Protein AF-A0AAV4EJI4-F1 (afdb_monomer)

Organism: NCBI:txid1093978

Mean predicted aligned error: 16.71 Å

Secondary structure (DSSP, 8-state):
---HHHHHHHHHHTT--THHHHHHHHHHHHHHHHHHHHHHHHHHHHHHHHHHHHHHHHHHHHHHHHHTT-S----SS------S-S--PPPPPPP-TTT--HHHHHHHHHHHHHHTT--GGGSS--

Solvent-accessible surface area (backbone atoms only — not comparable to full-atom values): 7824 Å² total; per-residue (Å²): 131,85,47,78,64,53,53,52,52,48,37,55,74,72,64,44,58,70,69,64,28,53,54,50,52,54,53,52,51,47,53,51,50,54,50,50,51,52,48,52,52,50,52,50,51,51,50,52,51,51,52,49,52,50,54,52,49,51,51,51,50,51,50,50,33,52,74,68,59,66,58,68,81,81,63,85,76,81,85,85,86,86,91,76,97,70,79,97,66,84,78,80,80,77,84,42,87,96,74,46,51,73,70,57,42,48,55,52,44,50,56,51,34,57,76,67,69,53,60,74,83,72,74,55,90,128

Structure (mmCIF, N/CA/C/O backbone):
data_AF-A0AAV4EJI4-F1
#
_entry.id   AF-A0AAV4EJI4-F1
#
loop_
_atom_site.group_PDB
_atom_site.id
_atom_site.type_symbol
_atom_site.label_atom_id
_atom_site.label_alt_id
_atom_site.label_comp_id
_atom_site.label_asym_id
_atom_site.label_entity_id
_atom_site.label_seq_id
_atom_site.pdbx_PDB_ins_code
_atom_site.Cartn_x
_atom_site.Cartn_y
_atom_site.Cartn_z
_atom_site.occupancy
_atom_site.B_iso_or_equiv
_atom_site.auth_seq_id
_atom_site.auth_comp_id
_atom_site.auth_asym_id
_atom_site.auth_atom_id
_atom_site.pdbx_PDB_model_num
ATOM 1 N N . MET A 1 1 ? -11.397 -13.882 17.809 1.00 62.25 1 MET A N 1
ATOM 2 C CA . MET A 1 1 ? -11.113 -12.528 18.328 1.00 62.25 1 MET A CA 1
ATOM 3 C C . MET A 1 1 ? -12.422 -11.996 18.849 1.00 62.25 1 MET A C 1
ATOM 5 O O . MET A 1 1 ? -13.384 -12.111 18.105 1.00 62.25 1 MET A O 1
ATOM 9 N N . SER A 1 2 ? -12.458 -11.473 20.074 1.00 81.94 2 SER A N 1
ATOM 10 C CA . SER A 1 2 ? -13.701 -10.941 20.626 1.00 81.94 2 SER A CA 1
ATOM 11 C C . SER A 1 2 ? -14.075 -9.637 19.922 1.00 81.94 2 SER A C 1
ATOM 13 O O . SER A 1 2 ? -13.287 -8.694 19.857 1.00 81.94 2 SER A O 1
ATOM 15 N N . THR A 1 3 ? -15.265 -9.616 19.351 1.00 90.06 3 THR A N 1
ATOM 16 C CA . THR A 1 3 ? -15.934 -8.466 18.763 1.00 90.06 3 THR A CA 1
ATOM 17 C C . THR A 1 3 ? -16.369 -7.487 19.849 1.00 90.06 3 THR A C 1
ATOM 19 O O . THR A 1 3 ? -16.408 -7.800 21.042 1.00 90.06 3 THR A O 1
ATOM 22 N N . ARG A 1 4 ? -16.731 -6.272 19.428 1.00 88.62 4 ARG A N 1
ATOM 23 C CA . ARG A 1 4 ? -17.223 -5.236 20.340 1.00 88.62 4 ARG A CA 1
ATOM 24 C C . ARG A 1 4 ? -18.428 -5.719 21.159 1.00 88.62 4 ARG A C 1
ATOM 26 O O . ARG A 1 4 ? -18.540 -5.382 22.331 1.00 88.62 4 ARG A O 1
ATOM 33 N N . GLU A 1 5 ? -19.296 -6.514 20.543 1.00 92.19 5 GLU A N 1
ATOM 34 C CA . GLU A 1 5 ? -20.502 -7.078 21.154 1.00 92.19 5 GLU A CA 1
ATOM 35 C C . GLU A 1 5 ? -20.172 -8.168 22.175 1.00 92.19 5 GLU A C 1
ATOM 37 O O . GLU A 1 5 ? -20.725 -8.163 23.272 1.00 92.19 5 GLU A O 1
ATOM 42 N N . GLU A 1 6 ? -19.215 -9.046 21.868 1.00 93.88 6 GLU A N 1
ATOM 43 C CA . GLU A 1 6 ? -18.756 -10.087 22.795 1.00 93.88 6 GLU A CA 1
ATOM 44 C C . GLU A 1 6 ? -18.115 -9.487 24.053 1.00 93.88 6 GLU A C 1
ATOM 46 O O . GLU A 1 6 ? -18.366 -9.970 25.152 1.00 93.88 6 GLU A O 1
ATOM 51 N N . ILE A 1 7 ? -17.366 -8.385 23.927 1.00 94.44 7 ILE A N 1
ATOM 52 C CA . ILE A 1 7 ? -16.786 -7.663 25.075 1.00 94.44 7 ILE A CA 1
ATOM 53 C C . ILE A 1 7 ? -17.887 -7.080 25.978 1.00 94.44 7 ILE A C 1
ATOM 55 O O . ILE A 1 7 ? -17.782 -7.122 27.205 1.00 94.44 7 ILE A O 1
ATOM 59 N N . VAL A 1 8 ? -18.967 -6.561 25.384 1.00 94.19 8 VAL A N 1
ATOM 60 C CA . VAL A 1 8 ? -20.121 -6.039 26.134 1.00 94.19 8 VAL A CA 1
ATOM 61 C C . VAL A 1 8 ? -20.854 -7.161 26.864 1.00 94.19 8 VAL A C 1
ATOM 63 O O . VAL A 1 8 ? -21.100 -7.045 28.063 1.00 94.19 8 VAL A O 1
ATOM 66 N N . GLN A 1 9 ? -21.134 -8.269 26.176 1.00 94.75 9 GLN A N 1
ATOM 67 C CA . GLN A 1 9 ? -21.765 -9.442 26.784 1.00 94.75 9 GLN A CA 1
ATOM 68 C C . GLN A 1 9 ? -20.901 -10.039 27.896 1.00 94.75 9 GLN A C 1
ATOM 70 O O . GLN A 1 9 ? -21.417 -10.444 28.933 1.00 94.75 9 GLN A O 1
ATOM 75 N N . GLN A 1 10 ? -19.581 -10.050 27.719 1.00 93.62 10 GLN A N 1
ATOM 76 C CA . GLN A 1 10 ? -18.643 -10.534 28.723 1.00 93.62 10 GLN A CA 1
ATOM 77 C C . GLN A 1 10 ? -18.642 -9.650 29.976 1.00 93.62 10 GLN A C 1
ATOM 79 O O . GLN A 1 10 ? -18.624 -10.177 31.086 1.00 93.62 10 GLN A O 1
ATOM 84 N N . ALA A 1 11 ? -18.745 -8.327 29.826 1.00 94.19 11 ALA A N 1
ATOM 85 C CA . ALA A 1 11 ? -18.902 -7.417 30.961 1.00 94.19 11 ALA A CA 1
ATOM 86 C C . ALA A 1 11 ? -20.192 -7.701 31.753 1.00 94.19 11 ALA A C 1
ATOM 88 O O . ALA A 1 11 ? -20.185 -7.680 32.987 1.00 94.19 11 ALA A O 1
ATOM 89 N N . ASP A 1 12 ? -21.281 -8.002 31.040 1.00 93.75 12 ASP A N 1
ATOM 90 C CA . ASP A 1 12 ? -22.578 -8.319 31.637 1.00 93.75 12 ASP A CA 1
ATOM 91 C C . ASP A 1 12 ? -22.573 -9.708 32.312 1.00 93.75 12 ASP A C 1
ATOM 93 O O . ASP A 1 12 ? -23.088 -9.848 33.423 1.00 93.75 12 ASP A O 1
ATOM 97 N N . LEU A 1 13 ? -21.919 -10.710 31.709 1.00 95.19 13 LEU A N 1
ATOM 98 C CA . LEU A 1 13 ? -21.714 -12.054 32.277 1.00 95.19 13 LEU A CA 1
ATOM 99 C C . LEU A 1 13 ? -20.846 -12.038 33.540 1.00 95.19 13 LEU A C 1
ATOM 101 O O . LEU A 1 13 ? -21.102 -12.790 34.478 1.00 95.19 13 LEU A O 1
ATOM 105 N N . LEU A 1 14 ? -19.841 -11.162 33.589 1.00 93.88 14 LEU A N 1
ATOM 106 C CA . LEU A 1 14 ? -18.995 -10.949 34.768 1.00 93.88 14 LEU A CA 1
ATOM 107 C C . LEU A 1 14 ? -19.709 -10.153 35.875 1.00 93.88 14 LEU A C 1
ATOM 109 O O . LEU A 1 14 ? -19.141 -9.933 36.947 1.00 93.88 14 LEU A O 1
ATOM 113 N N . GLY A 1 15 ? -20.949 -9.713 35.631 1.00 94.31 15 GLY A N 1
ATOM 114 C CA . GLY A 1 15 ? -21.758 -8.971 36.593 1.00 94.31 15 GLY A CA 1
ATOM 115 C C . GLY A 1 15 ? -21.240 -7.559 36.869 1.00 94.31 15 GLY A C 1
ATOM 116 O O . GLY A 1 15 ? -21.596 -6.964 37.888 1.00 94.31 15 GLY A O 1
ATOM 117 N N . TYR A 1 16 ? -20.392 -7.004 35.997 1.00 95.19 16 TYR A N 1
ATOM 118 C CA . TYR A 1 16 ? -19.885 -5.647 36.171 1.00 95.19 16 TYR A CA 1
ATOM 119 C C . TYR A 1 16 ? -20.999 -4.627 35.930 1.00 95.19 16 TYR A C 1
ATOM 121 O O . TYR A 1 16 ? -21.737 -4.693 34.948 1.00 95.19 16 TYR A O 1
ATOM 129 N N . ARG A 1 17 ? -21.117 -3.648 36.833 1.00 92.56 17 ARG A N 1
ATOM 130 C CA . ARG A 1 17 ? -22.089 -2.548 36.754 1.00 92.56 17 ARG A CA 1
ATOM 131 C C . ARG A 1 17 ? -21.428 -1.214 37.097 1.00 92.56 17 ARG A C 1
ATOM 133 O O . ARG A 1 17 ? -20.390 -1.193 37.757 1.00 92.56 17 ARG A O 1
ATOM 140 N N . GLY A 1 18 ? -22.050 -0.119 36.656 1.00 93.19 18 GLY A N 1
ATOM 141 C CA . GLY A 1 18 ? -21.575 1.246 36.909 1.00 93.19 18 GLY A CA 1
ATOM 142 C C . GLY A 1 18 ? -20.144 1.467 36.416 1.00 93.19 18 GLY A C 1
ATOM 143 O O . GLY A 1 18 ? -19.757 0.931 35.378 1.00 93.19 18 GLY A O 1
ATOM 144 N N . GLU A 1 19 ? -19.346 2.191 37.200 1.00 94.25 19 GLU A N 1
ATOM 145 C CA . GLU A 1 19 ? -17.957 2.544 36.865 1.00 94.25 19 GLU A CA 1
ATOM 146 C C . GLU A 1 19 ? -17.083 1.321 36.558 1.00 94.25 19 GLU A C 1
ATOM 148 O O . GLU A 1 19 ? -16.303 1.332 35.610 1.00 94.25 19 GLU A O 1
ATOM 153 N N . LYS A 1 20 ? -17.265 0.210 37.287 1.00 93.12 20 LYS A N 1
ATOM 154 C CA . LYS A 1 20 ? -16.487 -1.020 37.061 1.00 93.12 20 LYS A CA 1
ATOM 155 C C . LYS A 1 20 ? -16.738 -1.621 35.674 1.00 93.12 20 LYS A C 1
ATOM 157 O O . LYS A 1 20 ? -15.839 -2.216 35.084 1.00 93.12 20 LYS A O 1
ATOM 162 N N . ARG A 1 21 ? -17.957 -1.464 35.148 1.00 94.06 21 ARG A N 1
ATOM 163 C CA . ARG A 1 21 ? -18.307 -1.889 33.786 1.00 94.06 21 ARG A CA 1
ATOM 164 C C . ARG A 1 21 ? -17.660 -0.978 32.755 1.00 94.06 21 ARG A C 1
ATOM 166 O O . ARG A 1 21 ? -17.112 -1.469 31.776 1.00 94.06 21 ARG A O 1
ATOM 173 N N . GLU A 1 22 ? -17.715 0.331 32.971 1.00 94.56 22 GLU A N 1
ATOM 174 C CA . GLU A 1 22 ? -17.128 1.306 32.051 1.00 94.56 22 GLU A CA 1
ATOM 175 C C . GLU A 1 22 ? -15.607 1.171 31.963 1.00 94.56 22 GLU A C 1
ATOM 177 O O . GLU A 1 22 ? -15.067 1.153 30.858 1.00 94.56 22 GLU A O 1
ATOM 182 N N . GLU A 1 23 ? -14.927 0.989 33.097 1.00 95.75 23 GLU A N 1
ATOM 183 C CA . GLU A 1 23 ? -13.482 0.744 33.159 1.00 95.75 23 GLU A CA 1
ATOM 184 C C . GLU A 1 23 ? -13.103 -0.509 32.357 1.00 95.75 23 GLU A C 1
ATOM 186 O O . GLU A 1 23 ? -12.212 -0.462 31.507 1.00 95.75 23 GLU A O 1
ATOM 191 N N . TYR A 1 24 ? -13.830 -1.613 32.563 1.00 95.06 24 TYR A N 1
ATOM 192 C CA . TYR A 1 24 ? -13.599 -2.864 31.845 1.00 95.06 24 TYR A CA 1
ATOM 193 C C . TYR A 1 24 ? -13.768 -2.697 30.329 1.00 95.06 24 TYR A C 1
ATOM 195 O O . TYR A 1 24 ? -12.870 -3.042 29.561 1.00 95.06 24 TYR A O 1
ATOM 203 N N . LEU A 1 25 ? -14.881 -2.102 29.888 1.00 95.56 25 LEU A N 1
ATOM 204 C CA . LEU A 1 25 ? -15.135 -1.869 28.464 1.00 95.56 25 LEU A CA 1
ATOM 205 C C . LEU A 1 25 ? -14.084 -0.945 27.845 1.00 95.56 25 LEU A C 1
ATOM 207 O O . LEU A 1 25 ? -13.623 -1.189 26.732 1.00 95.56 25 LEU A O 1
ATOM 211 N N . LYS A 1 26 ? -13.679 0.104 28.564 1.00 95.56 26 LYS A N 1
ATOM 212 C CA . LYS A 1 26 ? -12.652 1.043 28.110 1.00 95.56 26 LYS A CA 1
ATOM 213 C C . LYS A 1 26 ? -11.306 0.349 27.929 1.00 95.56 26 LYS A C 1
ATOM 215 O O . LYS A 1 26 ? -10.646 0.590 26.919 1.00 95.56 26 LYS A O 1
ATOM 220 N N . GLN A 1 27 ? -10.903 -0.508 28.867 1.00 95.44 27 GLN A N 1
ATOM 221 C CA . GLN A 1 27 ? -9.657 -1.265 28.746 1.00 95.44 27 GLN A CA 1
ATOM 222 C C . GLN A 1 27 ? -9.704 -2.266 27.591 1.00 95.44 27 GLN A C 1
ATOM 224 O O . GLN A 1 27 ? -8.803 -2.265 26.755 1.00 95.44 27 GLN A O 1
ATOM 229 N N . GLU A 1 28 ? -10.764 -3.063 27.485 1.00 94.94 28 GLU A N 1
ATOM 230 C CA . GLU A 1 28 ? -10.880 -4.075 26.430 1.00 94.94 28 GLU A CA 1
ATOM 231 C C . GLU A 1 28 ? -10.979 -3.450 25.033 1.00 94.94 28 GLU A C 1
ATOM 233 O O . GLU A 1 28 ? -10.308 -3.892 24.099 1.00 94.94 28 GLU A O 1
ATOM 238 N N . PHE A 1 29 ? -11.737 -2.361 24.871 1.00 95.25 29 PHE A N 1
ATOM 239 C CA . PHE A 1 29 ? -11.782 -1.641 23.597 1.00 95.25 29 PHE A CA 1
ATOM 240 C C . PHE A 1 29 ? -10.460 -0.963 23.258 1.00 95.25 29 PHE A C 1
ATOM 242 O O . PHE A 1 29 ? -10.090 -0.933 22.085 1.00 95.25 29 PHE A O 1
ATOM 249 N N . LYS A 1 30 ? -9.721 -0.462 24.255 1.00 95.62 30 LYS A N 1
ATOM 250 C CA . LYS A 1 30 ? -8.370 0.060 24.036 1.00 95.62 30 LYS A CA 1
ATOM 251 C C . LYS A 1 30 ? -7.443 -1.038 23.513 1.00 95.62 30 LYS A C 1
ATOM 253 O O . LYS A 1 30 ? -6.795 -0.837 22.492 1.00 95.62 30 LYS A O 1
ATOM 258 N N . VAL A 1 31 ? -7.442 -2.214 24.141 1.00 95.56 31 VAL A N 1
ATOM 259 C CA . VAL A 1 31 ? -6.638 -3.364 23.693 1.00 95.56 31 VAL A CA 1
ATOM 260 C C . VAL A 1 31 ? -7.048 -3.818 22.289 1.00 95.56 31 VAL A C 1
ATOM 262 O O . VAL A 1 31 ? -6.189 -4.132 21.462 1.00 95.56 31 VAL A O 1
ATOM 265 N N . LEU A 1 32 ? -8.348 -3.839 21.990 1.00 93.81 32 LEU A N 1
ATOM 266 C CA . LEU A 1 32 ? -8.851 -4.185 20.662 1.00 93.81 32 LEU A CA 1
ATOM 267 C C . LEU A 1 32 ? -8.376 -3.182 19.599 1.00 93.81 32 LEU A C 1
ATOM 269 O O . LEU A 1 32 ? -7.908 -3.600 18.540 1.00 93.81 32 LEU A O 1
ATOM 273 N N . ALA A 1 33 ? -8.446 -1.882 19.894 1.00 94.69 33 ALA A N 1
ATOM 274 C CA . ALA A 1 33 ? -7.987 -0.822 19.001 1.00 94.69 33 ALA A CA 1
ATOM 275 C C . ALA A 1 33 ? -6.467 -0.876 18.773 1.00 94.69 33 ALA A C 1
ATOM 277 O O . ALA A 1 33 ? -6.019 -0.814 17.632 1.00 94.69 33 ALA A O 1
ATOM 278 N N . GLU A 1 34 ? -5.673 -1.069 19.829 1.00 95.31 34 GLU A N 1
ATOM 279 C CA . GLU A 1 34 ? -4.214 -1.211 19.731 1.00 95.31 34 GLU A CA 1
ATOM 280 C C . GLU A 1 34 ? -3.815 -2.433 18.893 1.00 95.31 34 GLU A C 1
ATOM 282 O O . GLU A 1 34 ? -2.902 -2.366 18.069 1.00 95.31 34 GLU A O 1
ATOM 287 N N . ARG A 1 35 ? -4.524 -3.558 19.049 1.00 92.44 35 ARG A N 1
ATOM 288 C CA . ARG A 1 35 ? -4.300 -4.754 18.225 1.00 92.44 35 ARG A CA 1
ATOM 289 C C . ARG A 1 35 ? -4.695 -4.539 16.770 1.00 92.44 35 ARG A C 1
ATOM 291 O O . ARG A 1 35 ? -3.981 -5.023 15.894 1.00 92.44 35 ARG A O 1
ATOM 298 N N . ALA A 1 36 ? -5.803 -3.845 16.512 1.00 94.31 36 ALA A N 1
ATOM 299 C CA . ALA A 1 36 ? -6.223 -3.505 15.156 1.00 94.31 36 ALA A CA 1
ATOM 300 C C . ALA A 1 36 ? -5.178 -2.615 14.469 1.00 94.31 36 ALA A C 1
ATOM 302 O O . ALA A 1 36 ? -4.725 -2.959 13.382 1.00 94.31 36 ALA A O 1
ATOM 303 N N . ALA A 1 37 ? -4.708 -1.566 15.152 1.00 96.25 37 ALA A N 1
ATOM 304 C CA . ALA A 1 37 ? -3.658 -0.681 14.653 1.00 96.25 37 ALA A CA 1
ATOM 305 C C . ALA A 1 37 ? -2.345 -1.434 14.384 1.00 96.25 37 ALA A C 1
ATOM 307 O O . ALA A 1 37 ? -1.766 -1.310 13.310 1.00 96.25 37 ALA A O 1
ATOM 308 N N . LYS A 1 38 ? -1.908 -2.294 15.313 1.00 95.69 38 LYS A N 1
ATOM 309 C CA . LYS A 1 38 ? -0.696 -3.107 15.129 1.00 95.69 38 LYS A CA 1
ATOM 310 C C . LYS A 1 38 ? -0.819 -4.087 13.961 1.00 95.69 38 LYS A C 1
ATOM 312 O O . LYS A 1 38 ? 0.162 -4.358 13.273 1.00 95.69 38 LYS A O 1
ATOM 317 N N . LYS A 1 39 ? -2.009 -4.657 13.752 1.00 95.44 39 LYS A N 1
ATOM 318 C CA . LYS A 1 39 ? -2.267 -5.551 12.620 1.00 95.44 39 LYS A CA 1
ATOM 319 C C . LYS A 1 39 ? -2.221 -4.783 11.299 1.00 95.44 39 LYS A C 1
ATOM 321 O O . LYS A 1 39 ? -1.590 -5.261 10.366 1.00 95.44 39 LYS A O 1
ATOM 326 N N . GLU A 1 40 ? -2.834 -3.606 11.238 1.00 96.75 40 GLU A N 1
ATOM 327 C CA . GLU A 1 40 ? -2.793 -2.733 10.061 1.00 96.75 40 GLU A CA 1
ATOM 328 C C . GLU A 1 40 ? -1.358 -2.302 9.725 1.00 96.75 40 GLU A C 1
ATOM 330 O O . GLU A 1 40 ? -0.934 -2.410 8.576 1.00 96.75 40 GLU A O 1
ATOM 335 N N . GLU A 1 41 ? -0.572 -1.912 10.731 1.00 96.44 41 GLU A N 1
ATOM 336 C CA . GLU A 1 41 ? 0.845 -1.577 10.567 1.00 96.44 41 GLU A CA 1
ATOM 337 C C . GLU A 1 41 ? 1.657 -2.775 10.052 1.00 96.44 41 GLU A C 1
ATOM 339 O O . GLU A 1 41 ? 2.436 -2.638 9.109 1.00 96.44 41 GLU A O 1
ATOM 344 N N . ALA A 1 42 ? 1.444 -3.969 10.616 1.00 97.50 42 ALA A N 1
ATOM 345 C CA . ALA A 1 42 ? 2.115 -5.186 10.166 1.00 97.50 42 ALA A CA 1
ATOM 346 C C . ALA A 1 42 ? 1.722 -5.576 8.731 1.00 97.50 42 ALA A C 1
ATOM 348 O O . ALA A 1 42 ? 2.575 -6.000 7.953 1.00 97.50 42 ALA A O 1
ATOM 349 N N . GLU A 1 43 ? 0.451 -5.416 8.357 1.00 97.19 43 GLU A N 1
ATOM 350 C CA . GLU A 1 43 ? -0.019 -5.651 6.989 1.00 97.19 43 GLU A CA 1
ATOM 351 C C . GLU A 1 43 ? 0.567 -4.633 6.005 1.00 97.19 43 GLU A C 1
ATOM 353 O O . GLU A 1 43 ? 0.954 -5.007 4.896 1.00 97.19 43 GLU A O 1
ATOM 358 N N . LEU A 1 44 ? 0.680 -3.362 6.396 1.00 98.06 44 LEU A N 1
ATOM 359 C CA . LEU A 1 44 ? 1.319 -2.330 5.584 1.00 98.06 44 LEU A CA 1
ATOM 360 C C . LEU A 1 44 ? 2.817 -2.609 5.410 1.00 98.06 44 LEU A C 1
ATOM 362 O O . LEU A 1 44 ? 3.316 -2.575 4.286 1.00 98.06 44 LEU A O 1
ATOM 366 N N . ALA A 1 45 ? 3.516 -2.954 6.491 1.00 97.75 45 ALA A N 1
ATOM 367 C CA . ALA A 1 45 ? 4.926 -3.328 6.450 1.00 97.75 45 ALA A CA 1
ATOM 368 C C . ALA A 1 45 ? 5.160 -4.560 5.559 1.00 97.75 45 ALA A C 1
ATOM 370 O O . ALA A 1 45 ? 6.066 -4.553 4.729 1.00 97.75 45 ALA A O 1
ATOM 371 N N . ALA A 1 46 ? 4.304 -5.583 5.659 1.00 98.12 46 ALA A N 1
ATOM 372 C CA . ALA A 1 46 ? 4.380 -6.767 4.807 1.00 98.12 46 ALA A CA 1
ATOM 373 C C . ALA A 1 46 ? 4.149 -6.438 3.323 1.00 98.12 46 ALA A C 1
ATOM 375 O O . ALA A 1 46 ? 4.840 -6.981 2.462 1.00 98.12 46 ALA A O 1
ATOM 376 N N . LYS A 1 47 ? 3.216 -5.529 3.007 1.00 97.31 47 LYS A N 1
ATOM 377 C CA . LYS A 1 47 ? 2.990 -5.058 1.629 1.00 97.31 47 LYS A CA 1
ATOM 378 C C . LYS A 1 47 ? 4.191 -4.292 1.080 1.00 97.31 47 LYS A C 1
ATOM 380 O O . LYS A 1 47 ? 4.579 -4.528 -0.060 1.00 97.31 47 LYS A O 1
ATOM 385 N N . ILE A 1 48 ? 4.781 -3.405 1.882 1.00 98.25 48 ILE A N 1
ATOM 386 C CA . ILE A 1 48 ? 5.979 -2.647 1.498 1.00 98.25 48 ILE A CA 1
ATOM 387 C C . ILE A 1 48 ? 7.147 -3.600 1.230 1.00 98.25 48 ILE A C 1
ATOM 389 O O . ILE A 1 48 ? 7.812 -3.478 0.204 1.00 98.25 48 ILE A O 1
ATOM 393 N N . GLU A 1 49 ? 7.373 -4.573 2.113 1.00 97.75 49 GLU A N 1
ATOM 394 C CA . GLU A 1 49 ? 8.455 -5.547 1.951 1.00 97.75 49 GLU A CA 1
ATOM 395 C C . GLU A 1 49 ? 8.236 -6.441 0.723 1.00 97.75 49 GLU A C 1
ATOM 397 O O . GLU A 1 49 ? 9.171 -6.695 -0.034 1.00 97.75 49 GLU A O 1
ATOM 402 N N . LEU A 1 50 ? 6.996 -6.869 0.466 1.00 97.94 50 LEU A N 1
ATOM 403 C CA . LEU A 1 50 ? 6.663 -7.651 -0.724 1.00 97.94 50 LEU A CA 1
ATOM 404 C C . LEU A 1 50 ? 6.924 -6.869 -2.018 1.00 97.94 50 LEU A C 1
ATOM 406 O O . LEU A 1 50 ? 7.510 -7.416 -2.952 1.00 97.94 50 LEU A O 1
ATOM 410 N N . GLU A 1 51 ? 6.524 -5.597 -2.073 1.00 97.31 51 GLU A N 1
ATOM 411 C CA . GLU A 1 51 ? 6.768 -4.746 -3.241 1.00 97.31 51 GLU A CA 1
ATOM 412 C C . GLU A 1 51 ? 8.265 -4.486 -3.437 1.00 97.31 51 GLU A C 1
ATOM 414 O O . GLU A 1 51 ? 8.771 -4.553 -4.556 1.00 97.31 51 GLU A O 1
ATOM 419 N N . LYS A 1 52 ? 9.009 -4.277 -2.346 1.00 97.31 52 LYS A N 1
ATOM 420 C CA . LYS A 1 52 ? 10.466 -4.145 -2.395 1.00 97.31 52 LYS A CA 1
ATOM 421 C C . LYS A 1 52 ? 11.125 -5.412 -2.941 1.00 97.31 52 LYS A C 1
ATOM 423 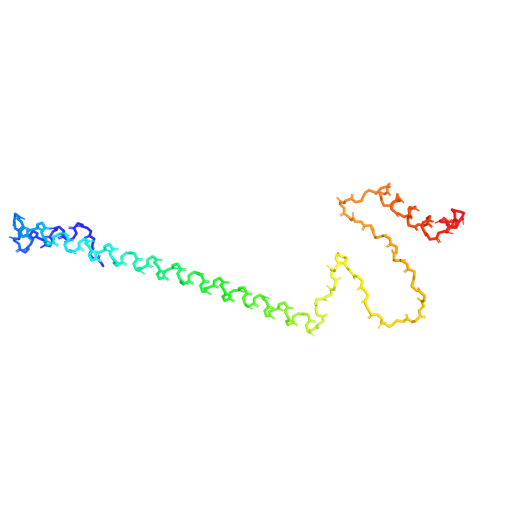O O . LYS A 1 52 ? 11.942 -5.319 -3.854 1.00 97.31 52 LYS A O 1
ATOM 428 N N . MET A 1 53 ? 10.738 -6.590 -2.446 1.00 97.31 53 MET A N 1
ATOM 429 C CA . MET A 1 53 ? 11.237 -7.867 -2.964 1.00 97.31 53 MET A CA 1
ATOM 430 C C . MET A 1 53 ? 10.920 -8.030 -4.450 1.00 97.31 53 MET A C 1
ATOM 432 O O . MET A 1 53 ? 11.796 -8.421 -5.217 1.00 97.31 53 MET A O 1
ATOM 436 N N . ARG A 1 54 ? 9.701 -7.682 -4.878 1.00 97.69 54 ARG A N 1
ATOM 437 C CA . ARG A 1 54 ? 9.306 -7.724 -6.289 1.00 97.69 54 ARG A CA 1
ATOM 438 C C . ARG A 1 54 ? 10.200 -6.833 -7.153 1.00 97.69 54 ARG A C 1
ATOM 440 O O . ARG A 1 54 ? 10.774 -7.315 -8.128 1.00 97.69 54 ARG A O 1
ATOM 447 N N . LEU A 1 55 ? 10.380 -5.571 -6.767 1.00 97.31 55 LEU A N 1
ATOM 448 C CA . LEU A 1 55 ? 11.249 -4.634 -7.482 1.00 97.31 55 LEU A CA 1
ATOM 449 C C . LEU A 1 55 ? 12.701 -5.122 -7.528 1.00 97.31 55 LEU A C 1
ATOM 451 O O . LEU A 1 55 ? 13.350 -5.039 -8.569 1.00 97.31 55 LEU A O 1
ATOM 455 N N . GLU A 1 56 ? 13.215 -5.682 -6.432 1.00 97.06 56 GLU A N 1
ATOM 456 C CA . GLU A 1 56 ? 14.553 -6.274 -6.403 1.00 97.06 56 GLU A CA 1
ATOM 457 C C . GLU A 1 56 ? 14.673 -7.483 -7.339 1.00 97.06 56 GLU A C 1
ATOM 459 O O . GLU A 1 56 ? 15.688 -7.635 -8.023 1.00 97.06 56 GLU A O 1
ATOM 464 N N . THR A 1 57 ? 13.654 -8.345 -7.395 1.00 96.94 57 THR A N 1
ATOM 465 C CA . THR A 1 57 ? 13.638 -9.484 -8.320 1.00 96.94 57 THR A CA 1
ATOM 466 C C . THR A 1 57 ? 13.572 -9.038 -9.776 1.00 96.94 57 THR A C 1
ATOM 468 O O . THR A 1 57 ? 14.309 -9.579 -10.602 1.00 96.94 57 THR A O 1
ATOM 471 N N . ASP A 1 58 ? 12.782 -8.008 -10.082 1.00 94.38 58 ASP A N 1
ATOM 472 C CA . ASP A 1 58 ? 12.674 -7.437 -11.424 1.00 94.38 58 ASP A CA 1
ATOM 473 C C . ASP A 1 58 ? 14.001 -6.798 -11.856 1.00 94.38 58 ASP A C 1
ATOM 475 O O . ASP A 1 58 ? 14.488 -7.055 -12.960 1.00 94.38 58 ASP A O 1
ATOM 479 N N . MET A 1 59 ? 14.648 -6.046 -10.959 1.00 95.31 59 MET A N 1
ATOM 480 C CA . MET A 1 59 ? 15.978 -5.469 -11.184 1.00 95.31 59 MET A CA 1
ATOM 481 C C . MET A 1 59 ? 17.035 -6.548 -11.439 1.00 95.31 59 MET A C 1
ATOM 483 O O . MET A 1 59 ? 17.799 -6.449 -12.401 1.00 95.31 59 MET A O 1
ATOM 487 N N . LYS A 1 60 ? 17.063 -7.613 -10.626 1.00 95.75 60 LYS A N 1
ATOM 488 C CA . LYS A 1 60 ? 17.982 -8.747 -10.827 1.00 95.75 60 LYS A CA 1
ATOM 489 C C . LYS A 1 60 ? 17.716 -9.462 -12.149 1.00 95.75 60 LYS A C 1
ATOM 491 O O . LYS A 1 60 ? 18.661 -9.827 -12.845 1.00 95.75 60 LYS A O 1
ATOM 496 N N . MET A 1 61 ? 16.449 -9.640 -12.523 1.00 93.31 61 MET A N 1
ATOM 497 C CA . MET A 1 61 ? 16.082 -10.252 -13.798 1.00 93.31 61 MET A CA 1
ATOM 498 C C . MET A 1 61 ? 16.529 -9.386 -14.982 1.00 93.31 61 MET A C 1
ATOM 500 O O . MET A 1 61 ? 17.085 -9.913 -15.944 1.00 93.31 61 MET A O 1
ATOM 504 N N . LEU A 1 62 ? 16.324 -8.068 -14.919 1.00 91.38 62 LEU A N 1
ATOM 505 C CA . LEU A 1 62 ? 16.808 -7.121 -15.928 1.00 91.38 62 LEU A CA 1
ATOM 506 C C . LEU A 1 62 ? 18.332 -7.168 -16.046 1.00 91.38 62 LEU A C 1
ATOM 508 O O . LEU A 1 62 ? 18.854 -7.303 -17.151 1.00 91.38 62 LEU A O 1
ATOM 512 N N . GLN A 1 63 ? 19.045 -7.142 -14.919 1.00 90.25 63 GLN A N 1
ATOM 513 C CA . GLN A 1 63 ? 20.501 -7.247 -14.895 1.00 90.25 63 GLN A CA 1
ATOM 514 C C . GLN A 1 63 ? 20.986 -8.560 -15.527 1.00 90.25 63 GLN A C 1
ATOM 516 O O . GLN A 1 63 ? 21.893 -8.541 -16.357 1.00 90.25 63 GLN A O 1
ATOM 521 N N . ALA A 1 64 ? 20.347 -9.687 -15.201 1.00 91.31 64 ALA A N 1
ATOM 522 C CA . ALA A 1 64 ? 20.665 -10.982 -15.793 1.00 91.31 64 ALA A CA 1
ATOM 523 C C . ALA A 1 64 ? 20.388 -11.011 -17.306 1.00 91.31 64 ALA A C 1
ATOM 525 O O . ALA A 1 64 ? 21.199 -11.537 -18.065 1.00 91.31 64 ALA A O 1
ATOM 526 N N . LYS A 1 65 ? 19.287 -10.403 -17.771 1.00 84.81 65 LYS A N 1
ATOM 527 C CA . LYS A 1 65 ? 18.974 -10.280 -19.206 1.00 84.81 65 LYS A CA 1
ATOM 528 C C . LYS A 1 65 ? 20.000 -9.424 -19.954 1.00 84.81 65 LYS A C 1
ATOM 530 O O . LYS A 1 65 ? 20.356 -9.774 -21.079 1.00 84.81 65 LYS A O 1
ATOM 535 N N . ILE A 1 66 ? 20.476 -8.332 -19.346 1.00 86.75 66 ILE A N 1
ATOM 536 C CA . ILE A 1 66 ? 21.546 -7.487 -19.902 1.00 86.75 66 ILE A CA 1
ATOM 537 C C . ILE A 1 66 ? 22.847 -8.291 -19.985 1.00 86.75 66 ILE A C 1
ATOM 539 O O . ILE A 1 66 ? 23.473 -8.339 -21.040 1.00 86.75 66 ILE A O 1
ATOM 543 N N . GLN A 1 67 ? 23.229 -8.973 -18.902 1.00 82.94 67 GLN A N 1
ATOM 544 C CA . GLN A 1 67 ? 24.462 -9.761 -18.850 1.00 82.94 67 GLN A CA 1
ATOM 545 C C . GLN A 1 67 ? 24.451 -10.948 -19.822 1.00 82.94 67 GLN A C 1
ATOM 547 O O . GLN A 1 67 ? 25.480 -11.270 -20.408 1.00 82.94 67 GLN A O 1
ATOM 552 N N . ALA A 1 68 ? 23.293 -11.577 -20.028 1.00 83.94 68 ALA A N 1
ATOM 553 C CA . ALA A 1 68 ? 23.118 -12.652 -20.998 1.00 83.94 68 ALA A CA 1
ATOM 554 C C . ALA A 1 68 ? 23.038 -12.159 -22.458 1.00 83.94 68 ALA A C 1
ATOM 556 O O . ALA A 1 68 ? 22.897 -12.979 -23.361 1.00 83.94 68 ALA A O 1
ATOM 557 N N . GLY A 1 69 ? 23.076 -10.841 -22.708 1.00 72.00 69 GLY A N 1
ATOM 558 C CA . GLY A 1 69 ? 22.913 -10.271 -24.050 1.00 72.00 69 GLY A CA 1
ATOM 559 C C . GLY A 1 69 ? 21.532 -10.531 -24.670 1.00 72.00 69 GLY A C 1
ATOM 560 O O . GLY A 1 69 ? 21.371 -10.420 -25.882 1.00 72.00 69 GLY A O 1
ATOM 561 N N . ILE A 1 70 ? 20.537 -10.905 -23.852 1.00 63.91 70 ILE A N 1
ATOM 562 C CA . ILE A 1 70 ? 19.166 -11.232 -24.286 1.00 63.91 70 ILE A CA 1
ATOM 563 C C . ILE A 1 70 ? 18.330 -9.960 -24.453 1.00 63.91 70 ILE A C 1
ATOM 565 O O . ILE A 1 70 ? 17.382 -9.947 -25.239 1.00 63.91 70 ILE A O 1
ATOM 569 N N . VAL A 1 71 ? 18.702 -8.862 -23.783 1.00 51.00 71 VAL A N 1
ATOM 570 C CA . VAL A 1 71 ? 18.229 -7.533 -24.187 1.00 51.00 71 VAL A CA 1
ATOM 571 C C . VAL A 1 71 ? 18.902 -7.197 -25.515 1.00 51.00 71 VAL A C 1
ATOM 573 O O . VAL A 1 71 ? 19.953 -6.561 -25.557 1.00 51.00 71 VAL A O 1
ATOM 576 N N . LYS A 1 72 ? 18.289 -7.645 -26.617 1.00 53.28 72 LYS A N 1
ATOM 577 C CA . LYS A 1 72 ? 18.426 -6.936 -27.883 1.00 53.28 72 LYS A CA 1
ATOM 578 C C . LYS A 1 72 ? 17.973 -5.519 -27.603 1.00 53.28 72 LYS A C 1
ATOM 580 O O . LYS A 1 72 ? 16.881 -5.284 -27.096 1.00 53.28 72 LYS A O 1
ATOM 585 N N . GLU A 1 73 ? 18.893 -4.620 -27.853 1.00 44.41 73 GLU A N 1
ATOM 586 C CA . GLU A 1 73 ? 18.755 -3.196 -27.722 1.00 44.41 73 GLU A CA 1
ATOM 587 C C . GLU A 1 73 ? 17.556 -2.702 -28.559 1.00 44.41 73 GLU A C 1
ATOM 589 O O . GLU A 1 73 ? 17.713 -2.267 -29.691 1.00 44.41 73 GLU A O 1
ATOM 594 N N . GLU A 1 74 ? 16.342 -2.734 -28.007 1.00 44.31 74 GLU A N 1
ATOM 595 C CA . GLU A 1 74 ? 15.287 -1.790 -28.390 1.00 44.31 74 GLU A CA 1
ATOM 596 C C . GLU A 1 74 ? 15.568 -0.463 -27.671 1.00 44.31 74 GLU A C 1
ATOM 598 O O . GLU A 1 74 ? 14.736 0.085 -26.949 1.00 44.31 74 GLU A O 1
ATOM 603 N N . THR A 1 75 ? 16.794 0.059 -27.823 1.00 41.34 75 THR A N 1
ATOM 604 C CA . THR A 1 75 ? 17.041 1.466 -27.544 1.00 41.34 75 THR A CA 1
ATOM 605 C C . THR A 1 75 ? 16.415 2.242 -28.687 1.00 41.34 75 THR A C 1
ATOM 607 O O . THR A 1 75 ? 16.946 2.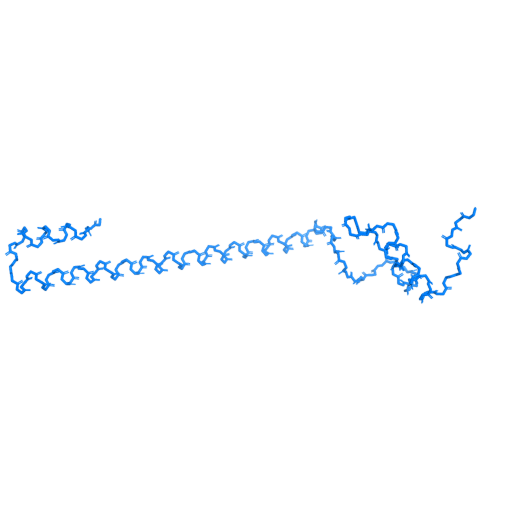435 -29.781 1.00 41.34 75 THR A O 1
ATOM 610 N N . VAL A 1 76 ? 15.241 2.767 -28.376 1.00 49.50 76 VAL A N 1
ATOM 611 C CA . VAL A 1 76 ? 14.869 4.098 -28.821 1.00 49.50 76 VAL A CA 1
ATOM 612 C C . VAL A 1 76 ? 15.963 5.051 -28.306 1.00 49.50 76 VAL A C 1
ATOM 614 O O . VAL A 1 76 ? 15.876 5.586 -27.210 1.00 49.50 76 VAL A O 1
ATOM 617 N N . GLY A 1 77 ? 17.038 5.172 -29.093 1.00 46.41 77 GLY A N 1
ATOM 618 C CA . GLY A 1 77 ? 18.128 6.141 -28.980 1.00 46.41 77 GLY A CA 1
ATOM 619 C C . GLY A 1 77 ? 19.085 5.986 -27.794 1.00 46.41 77 GLY A C 1
ATOM 620 O O . GLY A 1 77 ? 18.773 6.436 -26.703 1.00 46.41 77 GLY A O 1
ATOM 621 N N . ASN A 1 78 ? 20.320 5.525 -28.031 1.00 40.78 78 ASN A N 1
ATOM 622 C CA . ASN A 1 78 ? 21.523 6.344 -27.812 1.00 40.78 78 ASN A CA 1
ATOM 623 C C . ASN A 1 78 ? 22.786 5.675 -28.393 1.00 40.78 78 ASN A C 1
ATOM 625 O O . ASN A 1 78 ? 22.843 4.486 -28.669 1.00 40.78 78 ASN A O 1
ATOM 629 N N . ALA A 1 79 ? 23.807 6.489 -28.607 1.00 42.97 79 ALA A N 1
ATOM 630 C CA . ALA A 1 79 ? 25.059 6.208 -29.280 1.00 42.97 79 ALA A CA 1
ATOM 631 C C . ALA A 1 79 ? 25.970 5.115 -28.667 1.00 42.97 79 ALA A C 1
ATOM 633 O O . ALA A 1 79 ? 26.323 5.166 -27.497 1.00 42.97 79 ALA A O 1
ATOM 634 N N . SER A 1 80 ? 26.535 4.314 -29.583 1.00 48.53 80 SER A N 1
ATOM 635 C CA . SER A 1 80 ? 27.974 4.023 -29.748 1.00 48.53 80 SER A CA 1
ATOM 636 C C . SER A 1 80 ? 28.720 3.252 -28.649 1.00 48.53 80 SER A C 1
ATOM 638 O O . SER A 1 80 ? 28.947 3.779 -27.563 1.00 48.53 80 SER A O 1
ATOM 640 N N . ARG A 1 81 ? 29.321 2.109 -29.033 1.00 42.69 81 ARG A N 1
ATOM 641 C CA . ARG A 1 81 ? 30.794 1.943 -29.019 1.00 42.69 81 ARG A CA 1
ATOM 642 C C . ARG A 1 81 ? 31.287 0.704 -29.798 1.00 42.69 81 ARG A C 1
ATOM 644 O O . ARG A 1 81 ? 31.273 -0.409 -29.299 1.00 42.69 81 ARG A O 1
ATOM 651 N N . PHE A 1 82 ? 31.746 0.994 -31.019 1.00 38.78 82 PHE A N 1
ATOM 652 C CA . PHE A 1 82 ? 32.918 0.467 -31.743 1.00 38.78 82 PHE A CA 1
ATOM 653 C C . PHE A 1 82 ? 33.209 -1.044 -31.772 1.00 38.78 82 PHE A C 1
ATOM 655 O O . PHE A 1 82 ? 33.818 -1.568 -30.847 1.00 38.78 82 PHE A O 1
ATOM 662 N N . ASN A 1 83 ? 32.994 -1.664 -32.940 1.00 36.88 83 ASN A N 1
ATOM 663 C CA . ASN A 1 83 ? 34.113 -2.105 -33.787 1.00 36.88 83 ASN A CA 1
ATOM 664 C C . ASN A 1 83 ? 33.622 -2.446 -35.208 1.00 36.88 83 ASN A C 1
ATOM 666 O O . ASN A 1 83 ? 33.304 -3.589 -35.503 1.00 36.88 83 ASN A O 1
ATOM 670 N N . ASP A 1 84 ? 33.545 -1.447 -36.086 1.00 38.50 84 ASP A N 1
ATOM 671 C CA . ASP A 1 84 ? 34.199 -1.605 -37.383 1.00 38.50 84 ASP A CA 1
ATOM 672 C C . ASP A 1 84 ? 34.562 -0.230 -37.948 1.00 38.50 84 ASP A C 1
ATOM 674 O O . ASP A 1 84 ? 33.855 0.768 -37.773 1.00 38.50 84 ASP A O 1
ATOM 678 N N . ALA A 1 85 ? 35.758 -0.150 -38.500 1.00 48.69 85 ALA A N 1
ATOM 679 C CA . ALA A 1 85 ? 36.465 1.087 -38.753 1.00 48.69 85 ALA A CA 1
ATOM 680 C C . ALA A 1 85 ? 35.997 1.752 -40.058 1.00 48.69 85 ALA A C 1
ATOM 682 O O . ALA A 1 85 ? 36.554 1.495 -41.116 1.00 48.69 85 ALA A O 1
ATOM 683 N N . SER A 1 86 ? 35.037 2.679 -39.997 1.00 45.09 86 SER A N 1
ATOM 684 C CA . SER A 1 86 ? 34.882 3.699 -41.047 1.00 45.09 86 SER A CA 1
ATOM 685 C C . SER A 1 86 ? 34.129 4.929 -40.529 1.00 45.09 86 SER A C 1
ATOM 687 O O . SER A 1 86 ? 32.982 4.820 -40.120 1.00 45.09 86 SER A O 1
ATOM 689 N N . ALA A 1 87 ? 34.814 6.076 -40.513 1.00 45.28 87 ALA A N 1
ATOM 690 C CA . ALA A 1 87 ? 34.341 7.463 -40.387 1.00 45.28 87 ALA A CA 1
ATOM 691 C C . ALA A 1 87 ? 32.972 7.753 -39.712 1.00 45.28 87 ALA A C 1
ATOM 693 O O . ALA A 1 87 ? 31.908 7.385 -40.203 1.00 45.28 87 ALA A O 1
ATOM 694 N N . LYS A 1 88 ? 33.032 8.559 -38.638 1.00 51.44 88 LYS A N 1
ATOM 695 C CA . LYS A 1 88 ? 31.942 9.129 -37.820 1.00 51.44 88 LYS A CA 1
ATOM 696 C C . LYS A 1 88 ? 30.923 9.956 -38.627 1.00 51.44 88 LYS A C 1
ATOM 698 O O . LYS A 1 88 ? 30.874 11.175 -38.484 1.00 51.44 88 LYS A O 1
ATOM 703 N N . HIS A 1 89 ? 30.100 9.320 -39.442 1.00 54.19 89 HIS A N 1
ATOM 704 C CA . HIS A 1 89 ? 28.943 9.990 -40.020 1.00 54.19 89 HIS A CA 1
ATOM 705 C C . HIS A 1 89 ? 27.763 9.869 -39.047 1.00 54.19 89 HIS A C 1
ATOM 707 O O . HIS A 1 89 ? 27.584 8.810 -38.430 1.00 54.19 89 HIS A O 1
ATOM 713 N N . PRO A 1 90 ? 26.980 10.944 -38.851 1.00 62.56 90 PRO A N 1
ATOM 714 C CA . PRO A 1 90 ? 25.698 10.867 -38.164 1.00 62.56 90 PRO A CA 1
ATOM 715 C C . PRO A 1 90 ? 24.865 9.707 -38.738 1.00 62.56 90 PRO A C 1
ATOM 717 O O . PRO A 1 90 ? 24.932 9.422 -39.930 1.00 62.56 90 PRO A O 1
ATOM 720 N N . LYS A 1 91 ? 24.111 8.988 -37.903 1.00 71.44 91 LYS A N 1
ATOM 721 C CA . LYS A 1 91 ? 23.236 7.903 -38.381 1.00 71.44 91 LYS A CA 1
ATOM 722 C C . LYS A 1 91 ? 21.952 8.493 -38.965 1.00 71.44 91 LYS A C 1
ATOM 724 O O . LYS A 1 91 ? 21.399 9.423 -38.379 1.00 71.44 91 LYS A O 1
ATOM 729 N N . LEU A 1 92 ? 21.465 7.920 -40.064 1.00 79.19 92 LEU A N 1
ATOM 730 C CA . LEU A 1 92 ? 20.229 8.349 -40.720 1.00 79.19 92 LEU A CA 1
ATOM 731 C C . LEU A 1 92 ? 19.011 8.250 -3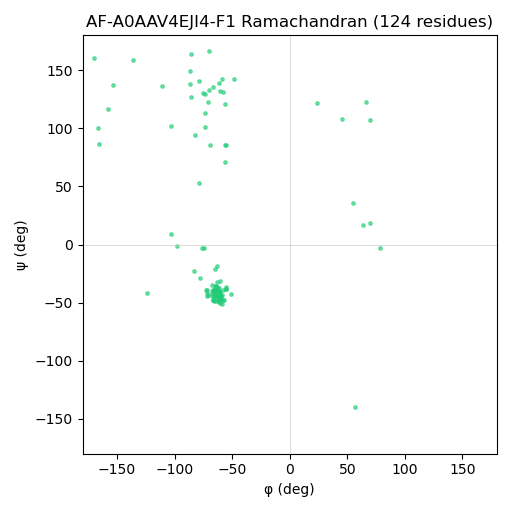9.767 1.00 79.19 92 LEU A C 1
ATOM 733 O O . LEU A 1 92 ? 18.925 7.295 -38.983 1.00 79.19 92 LEU A O 1
ATOM 737 N N . PRO A 1 93 ? 18.054 9.199 -39.812 1.00 82.50 93 PRO A N 1
ATOM 738 C CA . PRO A 1 93 ? 16.811 9.096 -39.052 1.00 82.50 93 PRO A CA 1
ATOM 739 C C . PRO A 1 93 ? 15.997 7.852 -39.440 1.00 82.50 93 PRO A C 1
ATOM 741 O O . PRO A 1 93 ? 15.758 7.595 -40.616 1.00 82.50 93 PRO A O 1
ATOM 744 N N . HIS A 1 94 ? 15.532 7.093 -38.447 1.00 82.75 94 HIS A N 1
ATOM 745 C CA . HIS A 1 94 ? 14.677 5.917 -38.660 1.00 82.75 94 HIS A CA 1
ATOM 746 C C . HIS A 1 94 ? 13.197 6.332 -38.732 1.00 82.75 94 HIS A C 1
ATOM 748 O O . HIS A 1 94 ? 12.813 7.304 -38.070 1.00 82.75 94 HIS A O 1
ATOM 754 N N . PHE A 1 95 ? 12.393 5.589 -39.502 1.00 85.06 95 PHE A N 1
ATOM 755 C CA . PHE A 1 95 ? 10.936 5.752 -39.589 1.00 85.06 95 PHE A CA 1
ATOM 756 C C . PHE A 1 95 ? 10.257 5.212 -38.325 1.00 85.06 95 PHE A C 1
ATOM 758 O O . PHE A 1 95 ? 10.544 4.095 -37.895 1.00 85.06 95 PHE A O 1
ATOM 765 N N . GLN A 1 96 ? 9.386 6.012 -37.714 1.00 84.62 96 GLN A N 1
ATOM 766 C CA . GLN A 1 96 ? 8.653 5.671 -36.496 1.00 84.62 96 GLN A CA 1
ATOM 767 C C . GLN A 1 96 ? 7.209 5.298 -36.829 1.00 84.62 96 GLN A C 1
ATOM 769 O O . GLN A 1 96 ? 6.367 6.176 -37.017 1.00 84.62 96 GLN A O 1
ATOM 774 N N . ASP A 1 97 ? 6.917 3.998 -36.848 1.00 72.69 97 ASP A N 1
ATOM 775 C CA . ASP A 1 97 ? 5.568 3.495 -37.114 1.00 72.69 97 ASP A CA 1
ATOM 776 C C . ASP A 1 97 ? 4.546 4.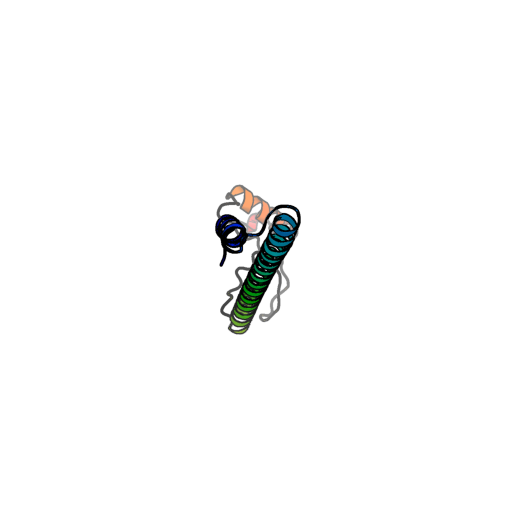062 -36.106 1.00 72.69 97 ASP A C 1
ATOM 778 O O . ASP A 1 97 ? 4.790 4.112 -34.895 1.00 72.69 97 ASP A O 1
ATOM 782 N N . GLY A 1 98 ? 3.428 4.575 -36.620 1.00 77.44 98 GLY A N 1
ATOM 783 C CA . GLY A 1 98 ? 2.381 5.255 -35.848 1.00 77.44 98 GLY A CA 1
ATOM 784 C C . GLY A 1 98 ? 2.663 6.709 -35.433 1.00 77.44 98 GLY A C 1
ATOM 785 O O . GLY A 1 98 ? 1.782 7.333 -34.840 1.00 77.44 98 GLY A O 1
ATOM 786 N N . LYS A 1 99 ? 3.848 7.269 -35.726 1.00 78.12 99 LYS A N 1
ATOM 787 C CA . LYS A 1 99 ? 4.182 8.689 -35.464 1.00 78.12 99 LYS A CA 1
ATOM 788 C C . LYS A 1 99 ? 4.638 9.450 -36.699 1.00 78.12 99 LYS A C 1
ATOM 790 O O . LYS A 1 99 ? 4.273 10.612 -36.858 1.00 78.12 99 LYS A O 1
ATOM 795 N N . ASP A 1 100 ? 5.466 8.820 -37.519 1.00 85.81 100 ASP A N 1
ATOM 796 C CA . ASP A 1 100 ? 5.896 9.382 -38.785 1.00 85.81 100 ASP A CA 1
ATOM 797 C C . ASP A 1 100 ? 4.847 9.019 -39.849 1.00 85.81 100 ASP A C 1
ATOM 799 O O . ASP A 1 100 ? 4.503 7.853 -40.029 1.00 85.81 100 ASP A O 1
ATOM 803 N N . ASP A 1 101 ? 4.343 10.024 -40.559 1.00 86.19 101 ASP A N 1
ATOM 804 C CA . ASP A 1 101 ? 3.868 9.841 -41.932 1.00 86.19 101 ASP A CA 1
ATOM 805 C C . ASP A 1 101 ? 5.076 10.001 -42.875 1.00 86.19 101 ASP A C 1
ATOM 807 O O . ASP A 1 101 ? 6.121 10.531 -42.470 1.00 86.19 101 ASP A O 1
ATOM 811 N N . LEU A 1 102 ? 4.962 9.560 -44.128 1.00 86.31 102 LEU A N 1
ATOM 812 C CA . LEU A 1 102 ? 6.032 9.651 -45.125 1.00 86.31 102 LEU A CA 1
ATOM 813 C C . LEU A 1 102 ? 6.607 11.072 -45.215 1.00 86.31 102 LEU A C 1
ATOM 815 O O . LEU A 1 102 ? 7.826 11.232 -45.192 1.00 86.31 102 LEU A O 1
ATOM 819 N N . ASP A 1 103 ? 5.756 12.099 -45.197 1.00 84.88 103 ASP A N 1
ATOM 820 C CA . ASP A 1 103 ? 6.171 13.509 -45.248 1.00 84.88 103 ASP A CA 1
ATOM 821 C C . ASP A 1 103 ? 6.989 13.944 -44.017 1.00 84.88 103 ASP A C 1
ATOM 823 O O . ASP A 1 103 ? 7.947 14.723 -44.111 1.00 84.88 103 ASP A O 1
ATOM 827 N N . ILE A 1 104 ? 6.643 13.414 -42.840 1.00 88.06 104 ILE A N 1
ATOM 828 C CA . ILE A 1 104 ? 7.321 13.721 -41.573 1.00 88.06 104 ILE A CA 1
ATOM 829 C C . ILE A 1 104 ? 8.713 13.089 -41.563 1.00 88.06 104 ILE A C 1
ATOM 831 O O . ILE A 1 104 ? 9.697 13.735 -41.179 1.00 88.06 104 ILE A O 1
ATOM 835 N N . TRP A 1 105 ? 8.816 11.839 -42.013 1.00 89.12 105 TRP A N 1
ATOM 836 C CA . TRP A 1 105 ? 10.103 11.167 -42.125 1.00 89.12 105 TRP A CA 1
ATOM 837 C C . TRP A 1 105 ? 10.990 11.806 -43.199 1.00 89.12 105 TRP A C 1
ATOM 839 O O . TRP A 1 105 ? 12.167 12.061 -42.932 1.00 89.12 105 TRP A O 1
ATOM 849 N N . LEU A 1 106 ? 10.424 12.157 -44.359 1.00 89.19 106 LEU A N 1
ATOM 850 C CA . LEU A 1 106 ? 11.134 12.864 -45.428 1.00 89.19 106 LEU A CA 1
ATOM 851 C C . LEU A 1 106 ? 11.716 14.188 -44.930 1.00 89.19 106 LEU A C 1
ATOM 853 O O . LEU A 1 106 ? 12.912 14.408 -45.068 1.00 89.19 106 LEU A O 1
ATOM 857 N N . THR A 1 107 ? 10.943 15.012 -44.219 1.00 88.50 107 THR A N 1
ATOM 858 C CA . THR A 1 107 ? 11.447 16.277 -43.645 1.00 88.50 107 THR A CA 1
ATOM 859 C C . THR A 1 107 ? 12.674 16.067 -42.741 1.00 88.50 107 THR A C 1
ATOM 861 O O . THR A 1 107 ? 13.606 16.876 -42.713 1.00 88.50 107 THR A O 1
ATOM 864 N N . ARG A 1 108 ? 12.699 14.975 -41.965 1.00 86.19 108 ARG A N 1
ATOM 865 C CA . ARG A 1 108 ? 13.835 14.634 -41.090 1.00 86.19 108 ARG A CA 1
ATOM 866 C C . ARG A 1 108 ? 15.036 14.147 -41.894 1.00 86.19 108 ARG A C 1
ATOM 868 O O . ARG A 1 108 ? 16.164 14.506 -41.553 1.00 86.19 108 ARG A O 1
ATOM 875 N N . PHE A 1 109 ? 14.797 13.359 -42.938 1.00 88.62 109 PHE A N 1
ATOM 876 C CA . PHE A 1 109 ? 15.816 12.942 -43.893 1.00 88.62 109 PHE A CA 1
ATOM 877 C C . PHE A 1 109 ? 16.448 14.148 -44.602 1.00 88.62 109 PHE A C 1
ATOM 879 O O . PHE A 1 109 ? 17.670 14.252 -44.621 1.00 88.62 109 PHE A O 1
ATOM 886 N N . GLU A 1 110 ? 15.653 15.100 -45.095 1.00 88.81 110 GLU A N 1
ATOM 887 C CA . GLU A 1 110 ? 16.151 16.289 -45.800 1.00 88.81 110 GLU A CA 1
ATOM 888 C C . GLU A 1 110 ? 17.046 17.143 -44.904 1.00 88.81 110 GLU A C 1
ATOM 890 O O . GLU A 1 110 ? 18.182 17.444 -45.263 1.00 88.81 110 GLU A O 1
ATOM 895 N N . ARG A 1 111 ? 16.593 17.451 -43.681 1.00 86.19 111 ARG A N 1
ATOM 896 C CA . ARG A 1 111 ? 17.402 18.192 -42.696 1.00 86.19 111 ARG A CA 1
ATOM 897 C C . ARG A 1 111 ? 18.715 17.486 -42.385 1.00 86.19 111 ARG A C 1
ATOM 899 O O . ARG A 1 111 ? 19.746 18.134 -42.195 1.00 86.19 111 ARG A O 1
ATOM 906 N N . PHE A 1 112 ? 18.676 16.159 -42.297 1.00 86.94 112 PHE A N 1
ATOM 907 C CA . PHE A 1 112 ? 19.862 15.348 -42.073 1.00 86.94 112 PHE A CA 1
ATOM 908 C C . PHE A 1 112 ? 20.816 15.417 -43.270 1.00 86.94 112 PHE A C 1
ATOM 910 O O . PHE A 1 112 ? 22.009 15.650 -43.084 1.00 86.94 112 PHE A O 1
ATOM 917 N N . ALA A 1 113 ? 20.303 15.241 -44.484 1.00 86.12 113 ALA A N 1
ATOM 918 C CA . ALA A 1 113 ? 21.078 15.255 -45.714 1.00 86.12 113 ALA A CA 1
ATOM 919 C C . ALA A 1 113 ? 21.713 16.634 -45.963 1.00 86.12 113 ALA A C 1
ATOM 921 O O . ALA A 1 113 ? 22.903 1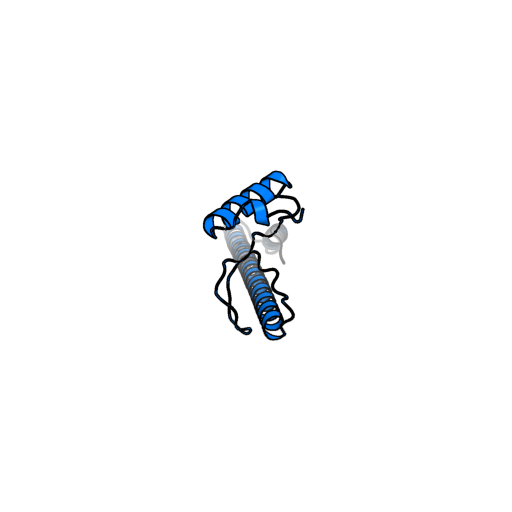6.713 -46.260 1.00 86.12 113 ALA A O 1
ATOM 922 N N . GLU A 1 114 ? 20.973 17.719 -45.726 1.00 83.31 114 GLU A N 1
ATOM 923 C CA . GLU A 1 114 ? 21.482 19.096 -45.776 1.00 83.31 114 GLU A CA 1
ATOM 924 C C . GLU A 1 114 ? 22.578 19.345 -44.736 1.00 83.31 114 GLU A C 1
ATOM 926 O O . GLU A 1 114 ? 23.626 19.898 -45.065 1.00 83.31 114 GLU A O 1
ATOM 931 N N . SER A 1 115 ? 22.393 18.871 -43.499 1.00 81.50 115 SER A N 1
ATOM 932 C CA . SER A 1 115 ? 23.406 18.997 -42.437 1.00 81.50 115 SER A CA 1
ATOM 933 C C . SER A 1 115 ? 24.691 18.213 -42.734 1.00 81.50 115 SER A C 1
ATOM 935 O O . SER A 1 115 ? 25.739 18.513 -42.164 1.00 81.50 115 SER A O 1
ATOM 937 N N . ASN A 1 116 ? 24.618 17.209 -43.611 1.00 82.25 116 ASN A N 1
ATOM 938 C CA . ASN A 1 116 ? 25.756 16.416 -44.076 1.00 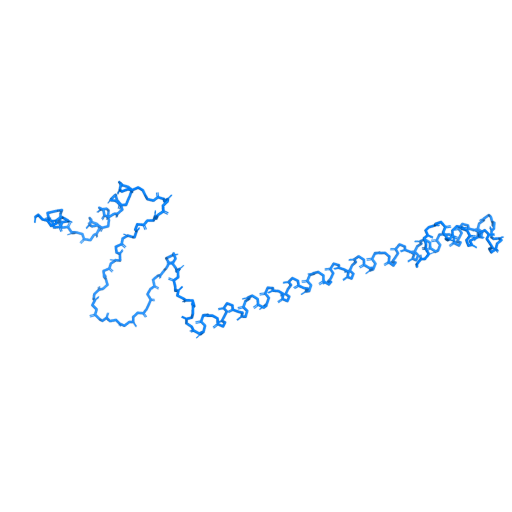82.25 116 ASN A CA 1
ATOM 939 C C . ASN A 1 116 ? 26.220 16.815 -45.488 1.00 82.25 116 ASN A C 1
ATOM 941 O O . ASN A 1 116 ? 27.066 16.129 -46.064 1.00 82.25 116 ASN A O 1
ATOM 945 N N . SER A 1 117 ? 25.692 17.913 -46.042 1.00 83.75 117 SER A N 1
ATOM 946 C CA . SER A 1 117 ? 26.026 18.432 -47.374 1.00 83.75 117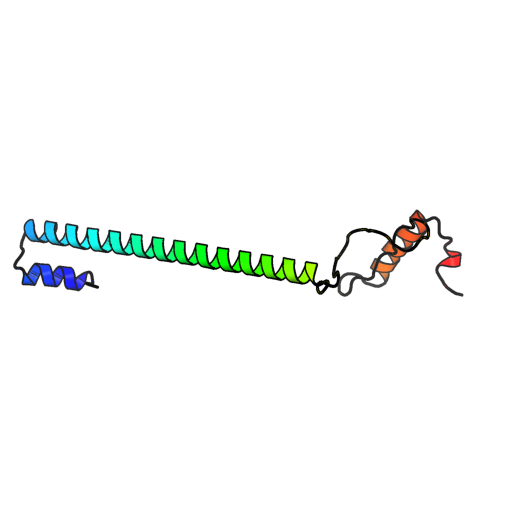 SER A CA 1
ATOM 947 C C . SER A 1 117 ? 25.844 17.415 -48.509 1.00 83.75 117 SER A C 1
ATOM 949 O O . SER A 1 117 ? 26.622 17.390 -49.464 1.00 83.75 117 SER A O 1
ATOM 951 N N . TRP A 1 118 ? 24.833 16.551 -48.418 1.00 84.44 118 TRP A N 1
ATOM 952 C CA . TRP A 1 118 ? 24.499 15.612 -49.490 1.00 84.44 118 TRP A CA 1
ATOM 953 C C . TRP A 1 118 ? 23.795 16.350 -50.629 1.00 84.44 118 TRP A C 1
ATOM 955 O O . TRP A 1 118 ? 22.820 17.063 -50.391 1.00 84.44 118 TRP A O 1
ATOM 965 N N . SER A 1 119 ? 24.247 16.154 -51.871 1.00 83.12 119 SER A N 1
ATOM 966 C CA . SER A 1 119 ? 23.588 16.767 -53.029 1.00 83.12 119 SER A CA 1
ATOM 967 C C . SER A 1 119 ? 22.191 16.184 -53.226 1.00 83.12 119 SER A C 1
ATOM 969 O O . SER A 1 119 ? 22.019 14.969 -53.182 1.00 83.12 119 SER A O 1
ATOM 971 N N . ARG A 1 120 ? 21.194 17.032 -53.493 1.00 84.44 120 ARG A N 1
ATOM 972 C CA . ARG A 1 120 ? 19.812 16.579 -53.728 1.00 84.44 120 ARG A CA 1
ATOM 973 C C . ARG A 1 120 ? 19.701 15.640 -54.925 1.00 84.44 120 ARG A C 1
ATOM 975 O O . ARG A 1 120 ? 18.909 14.703 -54.889 1.00 84.44 120 ARG A O 1
ATOM 982 N N . ASP A 1 121 ? 20.558 15.825 -55.926 1.00 84.31 121 ASP A N 1
ATOM 983 C CA . ASP A 1 121 ? 20.620 14.960 -57.108 1.00 84.31 121 ASP A CA 1
ATOM 984 C C . ASP A 1 121 ? 21.017 13.514 -56.770 1.00 84.31 121 ASP A C 1
ATOM 986 O O . ASP A 1 121 ? 20.776 12.611 -57.563 1.00 84.31 121 ASP A O 1
ATOM 990 N N . THR A 1 122 ? 2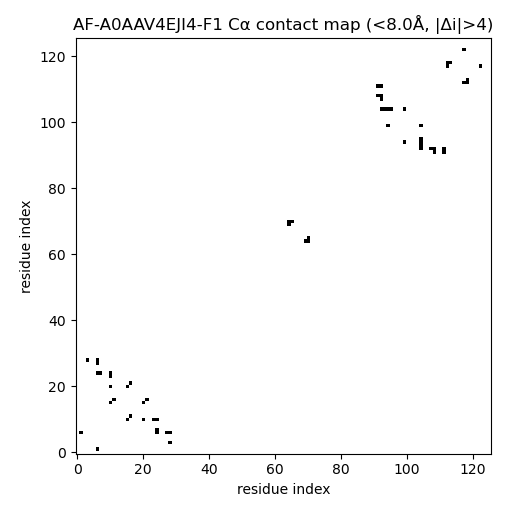1.616 13.269 -55.596 1.00 79.81 122 THR A N 1
ATOM 991 C CA . THR A 1 122 ? 22.028 11.925 -55.162 1.00 79.81 122 THR A CA 1
ATOM 992 C C . THR A 1 122 ? 21.025 11.258 -54.222 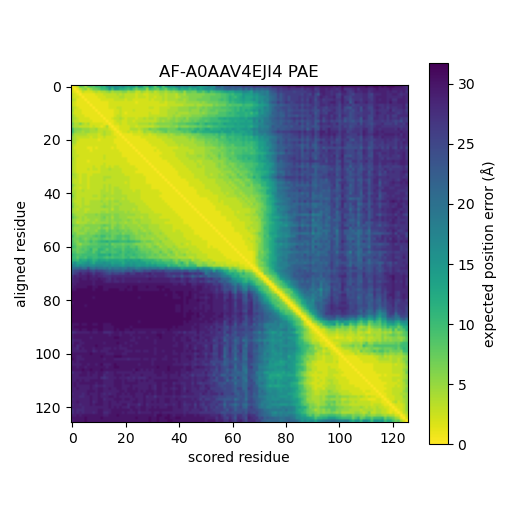1.00 79.81 122 THR A C 1
ATOM 994 O O . THR A 1 122 ? 21.278 10.146 -53.767 1.00 79.81 122 THR A O 1
ATOM 997 N N . TRP A 1 123 ? 19.921 11.924 -53.864 1.00 81.62 123 TRP A N 1
ATOM 998 C CA . TRP A 1 123 ? 18.953 11.390 -52.893 1.00 81.62 123 TRP A CA 1
ATOM 999 C C . TRP A 1 123 ? 18.028 10.335 -53.501 1.00 81.62 123 TRP A C 1
ATOM 1001 O O . TRP A 1 123 ? 17.583 9.432 -52.796 1.00 81.62 123 TRP A O 1
ATOM 1011 N N . SER A 1 124 ? 17.768 10.426 -54.806 1.00 77.38 124 SER A N 1
ATOM 1012 C CA . SER A 1 124 ? 16.995 9.441 -55.558 1.00 77.38 124 SER A CA 1
ATOM 1013 C C . SER A 1 124 ? 17.907 8.700 -56.523 1.00 77.38 124 SER A C 1
ATOM 1015 O O . SER A 1 124 ? 18.714 9.308 -57.223 1.00 77.38 124 SER A O 1
ATOM 1017 N N . SER A 1 125 ? 17.751 7.382 -56.607 1.00 66.06 125 SER A N 1
ATOM 1018 C CA . SER A 1 125 ? 18.275 6.628 -57.747 1.00 66.06 125 SER A CA 1
ATOM 1019 C C . SER A 1 125 ? 17.363 6.943 -58.932 1.00 66.06 125 SER A C 1
ATOM 1021 O O . SER A 1 125 ? 16.170 6.656 -58.857 1.00 66.06 125 SER A O 1
ATOM 1023 N N . SER A 1 126 ? 17.877 7.640 -59.946 1.00 50.62 126 SER A N 1
ATOM 1024 C CA . SER A 1 126 ? 17.146 7.864 -61.204 1.00 50.62 126 SER A CA 1
ATOM 1025 C C . SER A 1 126 ? 17.012 6.572 -62.004 1.00 50.62 126 SER A C 1
ATOM 1027 O O . SER A 1 126 ? 17.923 5.721 -61.879 1.00 50.62 126 SER A O 1
#

Sequence (126 aa):
MSTREEIVQQADLLGYRGEKREEYLKQEFKVLAERAAKKEEAELAAKIELEKMRLETDMKMLQAKIQAGIVKEETVGNASRFNDASAKHPKLPHFQDGKDDLDIWLTRFERFAESNSWSRDTWSSS

Foldseek 3Di:
DDDLVNQLVVLVVVVHDDPRSVVSSVVVVVVVVVVVVVVVVVVVVVVVVVVVVVVVVVVVVVVVCVVVVVPPPPPPDDDDDDDDDDDDQDDQDDDDPPPDDPVNSVVSRVVSCVVVVNDPVPPDDD

pLDDT: mean 82.5, std 17.77, range [36.88, 98.25]

Radius of gyration: 35.33 Å; Cα contacts (8 Å, |Δi|>4): 31; chains: 1; bounding box: 59×32×98 Å